Protein AF-A0A832J727-F1 (afdb_monomer)

Sequence (137 aa):
MVEQVLQQKEYVIKKDKIELPVYDITRDFNDALRKYDHLKEYIEKISKIVGMPEWYIELSREMRDIEYPNIIYPVGDPIFIHIYRLPGESLSYVAIEPQLTDKEKELLEKIQSKIVKFAVEWETKENMQDIYDQLVR

pLDDT: mean 81.98, std 20.33, range [33.88, 98.31]

Structure (mmCIF, N/CA/C/O backbone):
data_AF-A0A832J727-F1
#
_entry.id   AF-A0A832J727-F1
#
loop_
_atom_site.group_PDB
_atom_site.id
_atom_site.type_symbol
_atom_site.label_atom_id
_atom_site.label_alt_id
_atom_site.label_comp_id
_atom_site.label_asym_id
_at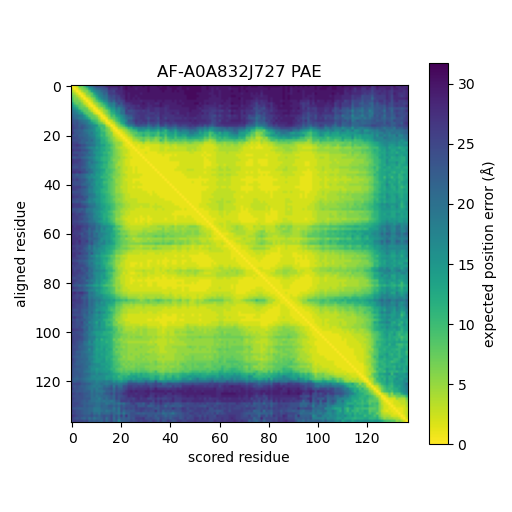om_site.label_entity_id
_atom_site.label_seq_id
_atom_site.pdbx_PDB_ins_code
_atom_site.Cartn_x
_atom_site.Cartn_y
_atom_site.Cartn_z
_atom_site.occupancy
_atom_site.B_iso_or_equiv
_atom_site.auth_seq_id
_atom_site.auth_comp_id
_atom_site.auth_asym_id
_atom_site.auth_atom_id
_atom_site.pdbx_PDB_model_num
ATOM 1 N N . MET A 1 1 ? 14.548 25.935 -49.560 1.00 34.62 1 MET A N 1
ATOM 2 C CA . MET A 1 1 ? 13.862 26.009 -48.251 1.00 34.62 1 MET A CA 1
ATOM 3 C C . MET A 1 1 ? 12.675 25.054 -48.330 1.00 34.62 1 MET A C 1
ATOM 5 O O . MET A 1 1 ? 11.641 25.459 -48.823 1.00 34.62 1 MET A O 1
ATOM 9 N N . VAL A 1 2 ? 12.890 23.737 -48.350 1.00 37.09 2 VAL A N 1
ATOM 10 C CA . VAL A 1 2 ? 13.021 22.791 -47.215 1.00 37.09 2 VAL A CA 1
ATOM 11 C C . VAL A 1 2 ? 11.836 22.847 -46.243 1.00 37.09 2 VAL A C 1
ATOM 13 O O . VAL A 1 2 ? 11.980 23.270 -45.106 1.00 37.09 2 VAL A O 1
ATOM 16 N N . GLU A 1 3 ? 10.675 22.389 -46.706 1.00 40.38 3 GLU A N 1
ATOM 17 C CA . GLU A 1 3 ? 9.624 21.827 -45.853 1.00 40.38 3 GLU A CA 1
ATOM 18 C C . GLU A 1 3 ? 9.562 20.329 -46.159 1.00 40.38 3 GLU A C 1
ATOM 20 O O . GLU A 1 3 ? 8.898 19.887 -47.094 1.00 40.38 3 GLU A O 1
ATOM 25 N N . GLN A 1 4 ? 10.334 19.537 -45.414 1.00 41.41 4 GLN A N 1
ATOM 26 C CA . GLN A 1 4 ? 10.077 18.106 -45.313 1.00 41.41 4 GLN A CA 1
ATOM 27 C C . GLN A 1 4 ? 9.231 17.890 -44.067 1.00 41.41 4 GLN A C 1
ATOM 29 O O . GLN A 1 4 ? 9.701 17.967 -42.935 1.00 41.41 4 GLN A O 1
ATOM 34 N N . VAL A 1 5 ? 7.945 17.685 -44.331 1.00 39.94 5 VAL A N 1
ATOM 35 C CA . VAL A 1 5 ? 6.918 17.265 -43.386 1.00 39.94 5 VAL A CA 1
ATOM 36 C C . VAL A 1 5 ? 7.377 15.969 -42.720 1.00 39.94 5 VAL A C 1
ATOM 38 O O . VAL A 1 5 ? 7.526 14.939 -43.378 1.00 39.94 5 VAL A O 1
ATOM 41 N N . LEU A 1 6 ? 7.614 16.035 -41.411 1.00 40.00 6 LEU A N 1
ATOM 42 C CA . LEU A 1 6 ? 7.825 14.875 -40.552 1.00 40.00 6 LEU A CA 1
ATOM 43 C C . LEU A 1 6 ? 6.552 14.019 -40.589 1.00 40.00 6 LEU A C 1
ATOM 45 O O . LEU A 1 6 ? 5.555 14.345 -39.948 1.00 40.00 6 LEU A O 1
ATOM 49 N N . GLN A 1 7 ? 6.566 12.933 -41.363 1.00 38.97 7 GLN A N 1
ATOM 50 C CA . GLN A 1 7 ? 5.558 11.882 -41.255 1.00 38.97 7 GLN A CA 1
ATOM 51 C C . GLN A 1 7 ? 5.689 11.238 -39.871 1.00 38.97 7 GLN A C 1
ATOM 53 O O . GLN A 1 7 ? 6.549 10.387 -39.650 1.00 38.97 7 GLN A O 1
ATOM 58 N N . GLN A 1 8 ? 4.830 11.643 -38.936 1.00 36.88 8 GLN A N 1
ATOM 59 C CA . GLN A 1 8 ? 4.608 10.900 -37.702 1.00 36.88 8 GLN A CA 1
ATOM 60 C C . GLN A 1 8 ? 4.065 9.517 -38.077 1.00 36.88 8 GLN A C 1
ATOM 62 O O . GLN A 1 8 ? 2.912 9.377 -38.481 1.00 36.88 8 GLN A O 1
ATOM 67 N N . LYS A 1 9 ? 4.906 8.484 -37.985 1.00 38.81 9 LYS A N 1
ATOM 68 C CA . LYS A 1 9 ? 4.439 7.099 -38.032 1.00 38.81 9 LYS A CA 1
ATOM 69 C C . LYS A 1 9 ? 3.624 6.845 -36.765 1.00 38.81 9 LYS A C 1
ATOM 71 O O . LYS A 1 9 ? 4.184 6.760 -35.675 1.00 38.81 9 LYS A O 1
ATOM 76 N N . GLU A 1 10 ? 2.306 6.728 -36.903 1.00 33.88 10 GLU A N 1
ATOM 77 C CA . GLU A 1 10 ? 1.458 6.149 -35.863 1.00 33.88 10 GLU A CA 1
ATOM 78 C C . GLU A 1 10 ? 1.897 4.700 -35.631 1.00 33.88 10 GLU A C 1
ATOM 80 O O . GLU A 1 10 ? 1.620 3.801 -36.428 1.00 33.88 10 GLU A O 1
ATOM 85 N N . TYR A 1 11 ? 2.590 4.456 -34.521 1.00 42.53 11 TYR A N 1
ATOM 86 C CA . TYR A 1 11 ? 2.777 3.107 -34.006 1.00 42.53 11 TYR A CA 1
ATOM 87 C C . TYR A 1 11 ? 1.453 2.646 -33.395 1.00 42.53 11 TYR A C 1
ATOM 89 O O . TYR A 1 11 ? 1.241 2.704 -32.186 1.00 42.53 11 TYR A O 1
ATOM 97 N N . VAL A 1 12 ? 0.533 2.191 -34.247 1.00 42.22 12 VAL A N 1
ATOM 98 C CA . VAL A 1 12 ? -0.644 1.450 -33.795 1.00 42.22 12 VAL A CA 1
ATOM 99 C C . VAL A 1 12 ? -0.147 0.083 -33.335 1.00 42.22 12 VAL A C 1
ATOM 101 O O . VAL A 1 12 ? -0.020 -0.851 -34.128 1.00 42.22 12 VAL A O 1
ATOM 104 N N . ILE A 1 13 ? 0.174 -0.039 -32.044 1.00 49.12 13 ILE A N 1
ATOM 105 C CA . ILE A 1 13 ? 0.295 -1.349 -31.402 1.00 49.12 13 ILE A CA 1
ATOM 106 C C . ILE A 1 13 ? -1.043 -2.040 -31.661 1.00 49.12 13 ILE A C 1
ATOM 108 O O . ILE A 1 13 ? -2.074 -1.596 -31.151 1.00 49.12 13 ILE A O 1
ATOM 112 N N . LYS A 1 14 ? -1.057 -3.077 -32.509 1.00 42.44 14 LYS A N 1
ATOM 113 C CA . LYS A 1 14 ? -2.262 -3.876 -32.746 1.00 42.44 14 LYS A CA 1
ATOM 114 C C . LYS A 1 14 ? -2.687 -4.452 -31.394 1.00 42.44 14 LYS A C 1
ATOM 116 O O . LYS A 1 14 ? -2.078 -5.404 -30.914 1.00 42.44 14 LYS A O 1
ATOM 121 N N . LYS A 1 15 ? -3.705 -3.843 -30.775 1.00 47.19 15 LYS A N 1
ATOM 122 C CA . LYS A 1 15 ? -4.274 -4.238 -29.473 1.00 47.19 15 LYS A CA 1
ATOM 123 C C . LYS A 1 15 ? -4.747 -5.694 -29.447 1.00 47.19 15 LYS A C 1
ATOM 125 O O . LYS A 1 15 ? -4.939 -6.244 -28.372 1.00 47.19 15 LYS A O 1
ATOM 130 N N . ASP A 1 16 ? -4.882 -6.324 -30.609 1.00 52.31 16 ASP A N 1
ATOM 131 C CA . ASP A 1 16 ? -5.498 -7.637 -30.789 1.00 52.31 16 ASP A CA 1
ATOM 132 C C . ASP A 1 16 ? -4.715 -8.822 -30.185 1.00 52.31 16 ASP A C 1
ATOM 134 O O . ASP A 1 16 ? -5.184 -9.952 -30.288 1.00 52.31 16 ASP A O 1
ATOM 138 N N . LYS A 1 17 ? -3.532 -8.620 -29.574 1.00 53.88 17 LYS A N 1
ATOM 139 C CA . LYS A 1 17 ? -2.721 -9.714 -28.989 1.00 53.88 17 LYS A CA 1
ATOM 140 C C . LYS A 1 17 ? -1.975 -9.383 -27.687 1.00 53.88 17 LYS A C 1
ATOM 142 O O . LYS A 1 17 ? -0.967 -10.020 -27.395 1.00 53.88 17 LYS A O 1
ATOM 147 N N . ILE A 1 18 ? -2.424 -8.402 -26.906 1.00 53.59 18 ILE A N 1
ATOM 148 C CA . ILE A 1 18 ? -1.891 -8.200 -25.548 1.00 53.59 18 ILE A CA 1
ATOM 149 C C . ILE A 1 18 ? -3.020 -8.497 -24.568 1.00 53.59 18 ILE A C 1
ATOM 151 O O . ILE A 1 18 ? -3.864 -7.643 -24.306 1.00 53.59 18 ILE A O 1
ATOM 155 N N . GLU A 1 19 ? -3.058 -9.729 -24.061 1.00 67.12 19 GLU A N 1
ATOM 156 C CA . GLU A 1 19 ? -3.888 -10.058 -22.905 1.00 67.12 19 GLU A CA 1
ATOM 157 C C . GLU A 1 19 ? -3.305 -9.322 -21.698 1.00 67.12 19 GLU A C 1
ATOM 159 O O . GLU A 1 19 ? -2.163 -9.561 -21.301 1.00 67.12 19 GLU A O 1
ATOM 164 N N . LEU A 1 20 ? -4.062 -8.365 -21.155 1.00 64.00 20 LEU A N 1
ATOM 165 C CA . LEU A 1 20 ? -3.678 -7.734 -19.900 1.00 64.00 20 LEU A CA 1
ATOM 166 C C . LEU A 1 20 ? -3.687 -8.804 -18.804 1.00 64.00 20 LEU A C 1
ATOM 168 O O . LEU A 1 20 ? -4.629 -9.602 -18.757 1.00 64.00 20 LEU A O 1
ATOM 172 N N . PRO A 1 21 ? -2.677 -8.827 -17.922 1.00 71.38 21 PRO A N 1
ATOM 173 C CA . PRO A 1 21 ? -2.691 -9.740 -16.795 1.00 71.38 21 PRO A CA 1
ATOM 174 C C . PRO A 1 21 ? -3.938 -9.470 -15.951 1.00 71.38 21 PRO A C 1
ATOM 176 O O . PRO A 1 21 ? -4.203 -8.336 -15.545 1.00 71.38 21 PRO A O 1
ATOM 179 N N . VAL A 1 22 ? -4.719 -10.520 -15.710 1.00 75.81 22 VAL A N 1
ATOM 180 C CA . VAL A 1 22 ? -5.787 -10.483 -14.714 1.00 75.81 22 VAL A CA 1
ATOM 181 C C . VAL A 1 22 ? -5.106 -10.604 -13.360 1.00 75.81 22 VAL A C 1
ATOM 183 O O . VAL A 1 22 ? -4.481 -11.622 -13.070 1.00 75.81 22 VAL A O 1
ATOM 186 N N . TYR A 1 23 ? -5.177 -9.543 -12.564 1.00 81.88 23 TYR A N 1
ATOM 187 C CA . TYR A 1 23 ? -4.641 -9.554 -11.211 1.00 81.88 23 TYR A CA 1
ATOM 188 C C . TYR A 1 23 ? -5.648 -10.201 -10.268 1.00 81.88 23 TYR A C 1
ATOM 190 O O . TYR A 1 23 ? -6.826 -9.836 -10.254 1.00 81.88 23 TYR A O 1
ATOM 198 N N . ASP A 1 24 ? -5.166 -11.150 -9.471 1.00 90.69 24 ASP A N 1
ATOM 199 C CA . ASP A 1 24 ? -5.951 -11.729 -8.391 1.00 90.69 24 ASP A CA 1
ATOM 200 C C . ASP A 1 24 ? -6.234 -10.677 -7.311 1.00 90.69 24 ASP A C 1
ATOM 202 O O . ASP A 1 24 ? -5.521 -9.682 -7.168 1.00 90.69 24 ASP A O 1
ATOM 206 N N . ILE A 1 25 ? -7.280 -10.911 -6.524 1.00 93.00 25 ILE A N 1
ATOM 207 C CA . ILE A 1 25 ? -7.582 -10.120 -5.333 1.00 93.00 25 ILE A CA 1
ATOM 208 C C . ILE A 1 25 ? -7.558 -11.067 -4.141 1.00 93.00 25 ILE A C 1
ATOM 210 O O . ILE A 1 25 ? -8.445 -11.915 -3.992 1.00 93.00 25 ILE A O 1
ATOM 214 N N . THR A 1 26 ? -6.553 -10.919 -3.278 1.00 94.56 26 THR A N 1
ATOM 215 C CA . THR A 1 26 ? -6.528 -11.634 -1.999 1.00 94.56 26 THR A CA 1
ATOM 216 C C . THR A 1 26 ? -7.657 -11.095 -1.121 1.00 94.56 26 THR A C 1
ATOM 218 O O . THR A 1 26 ? -7.682 -9.912 -0.797 1.00 94.56 26 THR A O 1
ATOM 221 N N . ARG A 1 27 ? -8.633 -11.947 -0.772 1.00 95.44 27 ARG A N 1
ATOM 222 C CA . ARG A 1 27 ? -9.873 -11.510 -0.098 1.00 95.44 27 ARG A CA 1
ATOM 223 C C . ARG A 1 27 ? -9.782 -11.497 1.427 1.00 95.44 27 ARG A C 1
ATOM 225 O O . ARG A 1 27 ? -10.487 -10.730 2.077 1.00 95.44 27 ARG A O 1
ATOM 232 N N . ASP A 1 28 ? -8.960 -12.364 2.002 1.00 97.38 28 ASP A N 1
ATOM 233 C CA . ASP A 1 28 ? -8.757 -12.406 3.446 1.00 97.38 28 ASP A CA 1
ATOM 234 C C . ASP A 1 28 ? -7.604 -11.483 3.849 1.00 97.38 28 ASP A C 1
ATOM 236 O O . ASP A 1 28 ? -6.534 -11.485 3.236 1.00 97.38 28 ASP A O 1
ATOM 240 N N . PHE A 1 29 ? -7.823 -10.686 4.892 1.00 97.12 29 PHE A N 1
ATOM 241 C CA . PHE A 1 29 ? -6.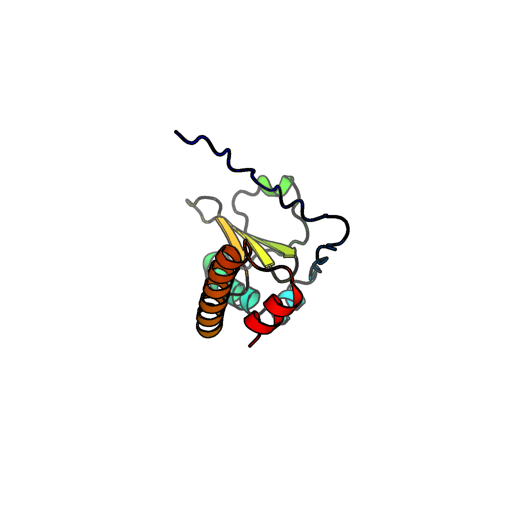835 -9.710 5.332 1.00 97.12 29 PHE A CA 1
ATOM 242 C C . PHE A 1 29 ? -5.585 -10.371 5.924 1.00 97.12 29 PHE A C 1
ATOM 244 O O . PHE A 1 29 ? -4.469 -9.925 5.668 1.00 97.12 29 PHE A O 1
ATOM 251 N N . ASN A 1 30 ? -5.740 -11.461 6.680 1.00 97.69 30 ASN A N 1
ATOM 252 C CA . ASN A 1 30 ? -4.600 -12.161 7.271 1.00 97.69 30 ASN A CA 1
ATOM 253 C C . ASN A 1 30 ? -3.780 -12.879 6.197 1.00 97.69 30 ASN A C 1
ATOM 255 O O . ASN A 1 30 ? -2.555 -12.937 6.295 1.00 97.69 30 ASN A O 1
ATOM 259 N N . ASP A 1 31 ? -4.430 -13.400 5.158 1.00 97.75 31 ASP A N 1
ATOM 260 C CA . ASP A 1 31 ? -3.746 -13.928 3.980 1.00 97.75 31 ASP A CA 1
ATOM 261 C C . ASP A 1 31 ? -2.931 -12.840 3.281 1.00 97.75 31 ASP A C 1
ATOM 263 O O . ASP A 1 31 ? -1.750 -13.054 3.006 1.00 97.75 31 ASP A O 1
ATOM 267 N N . ALA A 1 32 ? -3.512 -11.654 3.073 1.00 97.44 32 ALA A N 1
ATOM 268 C CA . ALA A 1 32 ? -2.804 -10.524 2.477 1.00 97.44 32 ALA A CA 1
ATOM 269 C C . ALA A 1 32 ? -1.585 -10.112 3.321 1.00 97.44 32 ALA A C 1
ATOM 271 O O . ALA A 1 32 ? -0.488 -9.972 2.787 1.00 97.44 32 ALA A O 1
ATOM 272 N N . LEU A 1 33 ? -1.734 -10.009 4.646 1.00 97.81 33 LEU A N 1
ATOM 273 C CA . LEU A 1 33 ? -0.635 -9.680 5.564 1.00 97.81 33 LEU A CA 1
ATOM 274 C C . LEU A 1 33 ? 0.483 -10.729 5.587 1.00 97.81 33 LEU A C 1
ATOM 276 O O . LE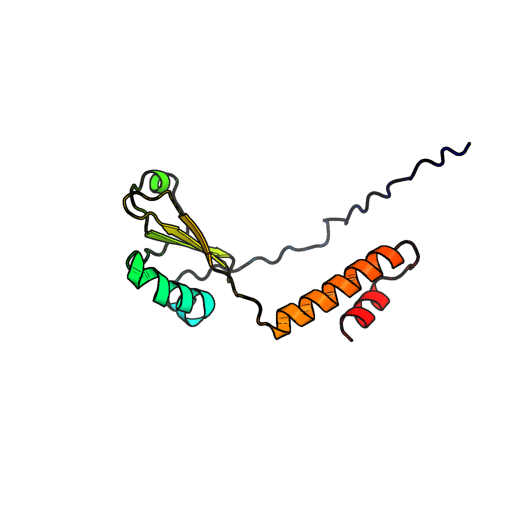U A 1 33 ? 1.638 -10.389 5.831 1.00 97.81 33 LEU A O 1
ATOM 280 N N . ARG A 1 34 ? 0.157 -12.008 5.367 1.00 97.94 34 ARG A N 1
ATOM 281 C CA . ARG A 1 34 ? 1.155 -13.086 5.270 1.00 97.94 34 ARG A CA 1
ATOM 282 C C . ARG A 1 34 ? 1.853 -13.122 3.915 1.00 97.94 34 ARG A C 1
ATOM 284 O O . ARG A 1 34 ? 3.002 -13.542 3.851 1.00 97.94 34 ARG A O 1
ATOM 291 N N . LYS A 1 35 ? 1.145 -12.745 2.849 1.00 97.06 35 LYS A N 1
ATOM 292 C CA . LYS A 1 35 ? 1.631 -12.798 1.465 1.00 97.06 35 LYS A CA 1
ATOM 293 C C . LYS A 1 35 ? 2.454 -11.565 1.083 1.00 97.06 35 LYS A C 1
ATOM 295 O O . LYS A 1 35 ? 3.325 -11.673 0.225 1.00 97.06 35 LYS A O 1
ATOM 300 N N . TYR A 1 36 ? 2.179 -10.416 1.699 1.00 97.62 36 TYR A N 1
ATOM 301 C CA . TYR A 1 36 ? 2.696 -9.117 1.272 1.00 97.62 36 TYR A CA 1
ATOM 302 C C . TYR A 1 36 ? 3.384 -8.362 2.409 1.00 97.62 36 TYR A C 1
ATOM 304 O O . TYR A 1 36 ? 2.737 -7.694 3.220 1.00 97.62 36 TYR A O 1
ATOM 312 N N . ASP A 1 37 ? 4.716 -8.419 2.424 1.00 97.25 37 ASP A N 1
ATOM 313 C CA . ASP A 1 37 ? 5.537 -7.780 3.458 1.00 97.25 37 ASP A CA 1
ATOM 314 C C . ASP A 1 37 ? 5.340 -6.258 3.508 1.00 97.25 37 ASP A C 1
ATOM 316 O O . ASP A 1 37 ? 5.202 -5.689 4.589 1.00 97.25 37 ASP A O 1
ATOM 320 N N . HI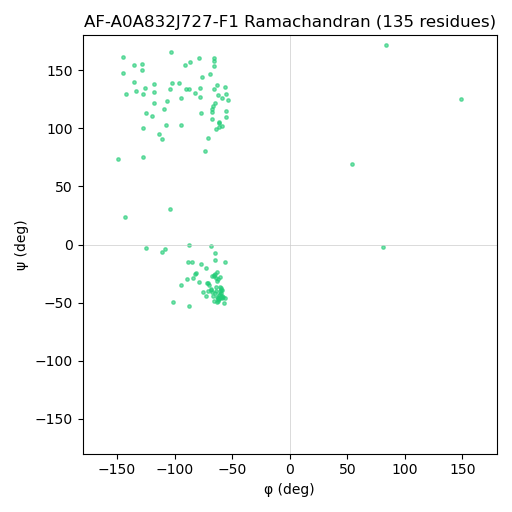S A 1 38 ? 5.227 -5.587 2.355 1.00 97.69 38 HIS A N 1
ATOM 321 C CA . HIS A 1 38 ? 5.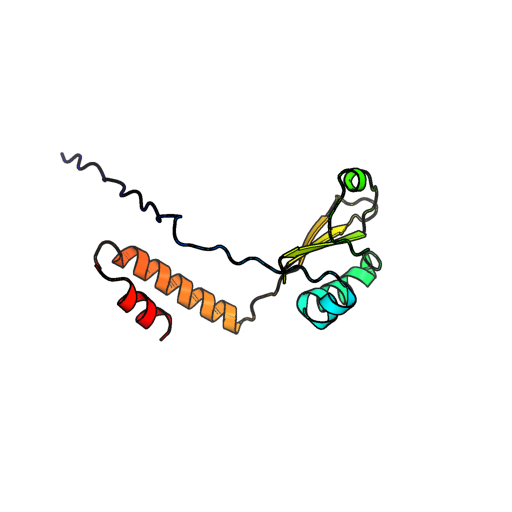012 -4.134 2.299 1.00 97.69 38 HIS A CA 1
ATOM 322 C C . HIS A 1 38 ? 3.671 -3.715 2.915 1.00 97.69 38 HIS A C 1
ATOM 324 O O . HIS A 1 38 ? 3.606 -2.685 3.587 1.00 97.69 38 HIS A O 1
ATOM 330 N N . LEU A 1 39 ? 2.613 -4.518 2.743 1.00 98.31 39 LEU A N 1
ATOM 331 C CA . LEU A 1 39 ? 1.328 -4.280 3.403 1.00 98.31 39 LEU A CA 1
ATOM 332 C C . LEU A 1 39 ? 1.470 -4.450 4.914 1.00 98.31 39 LEU A C 1
ATOM 334 O O . LEU A 1 39 ? 1.048 -3.582 5.677 1.00 98.31 39 LEU A O 1
ATOM 338 N N . LYS A 1 40 ? 2.090 -5.547 5.352 1.00 98.12 40 LYS A N 1
ATOM 339 C CA . LYS A 1 40 ? 2.303 -5.828 6.772 1.00 98.12 40 LYS A CA 1
ATOM 340 C C . LYS A 1 40 ? 3.081 -4.707 7.462 1.00 98.12 40 LYS A C 1
ATOM 342 O O . LYS A 1 40 ? 2.619 -4.175 8.471 1.00 98.12 40 LYS A O 1
ATOM 347 N N . GLU A 1 41 ? 4.214 -4.302 6.895 1.00 98.00 41 GLU A N 1
ATOM 348 C CA . GLU A 1 41 ? 5.034 -3.213 7.429 1.00 98.00 41 GLU A CA 1
ATOM 349 C C . GLU A 1 41 ? 4.274 -1.887 7.498 1.00 98.00 41 GLU A C 1
ATOM 351 O O . GLU A 1 41 ? 4.441 -1.118 8.451 1.00 98.00 41 GLU A O 1
ATOM 356 N N . TYR A 1 42 ? 3.447 -1.601 6.490 1.00 98.31 42 TYR A N 1
ATOM 357 C CA . TYR A 1 42 ? 2.610 -0.412 6.477 1.00 98.31 42 TYR A CA 1
ATOM 358 C C . TYR A 1 42 ? 1.595 -0.435 7.629 1.00 98.31 42 TYR A C 1
ATOM 360 O O . TYR A 1 42 ? 1.534 0.523 8.403 1.00 98.31 42 TYR A O 1
ATOM 368 N N . ILE A 1 43 ? 0.859 -1.541 7.801 1.00 98.19 43 ILE A N 1
ATOM 369 C CA . ILE A 1 43 ? -0.143 -1.716 8.866 1.00 98.19 43 ILE A CA 1
ATOM 370 C C . ILE A 1 43 ? 0.482 -1.587 10.257 1.00 98.19 43 ILE A C 1
ATOM 372 O O . ILE A 1 43 ? -0.048 -0.873 11.111 1.00 98.19 43 ILE A O 1
ATOM 376 N N . GLU A 1 44 ? 1.634 -2.217 10.491 1.00 98.00 44 GLU A N 1
ATOM 377 C CA . GLU A 1 44 ? 2.341 -2.166 11.779 1.00 98.00 44 GLU A CA 1
ATOM 378 C C . GLU A 1 44 ? 2.762 -0.742 12.183 1.00 98.00 44 GLU A C 1
ATOM 380 O O . GLU A 1 44 ? 2.902 -0.436 13.375 1.00 98.00 44 GLU A O 1
ATOM 385 N N . LYS A 1 45 ? 2.987 0.138 11.200 1.00 97.88 45 LYS A N 1
ATOM 386 C CA . LYS A 1 45 ? 3.349 1.544 11.418 1.00 97.88 45 LYS A CA 1
ATOM 387 C C . LYS A 1 45 ? 2.105 2.416 11.559 1.00 97.88 45 LYS A C 1
ATOM 389 O O . LYS A 1 45 ? 1.980 3.128 12.554 1.00 97.88 45 LYS A O 1
ATOM 394 N N . ILE A 1 46 ? 1.187 2.348 10.595 1.00 97.56 46 ILE A N 1
ATOM 395 C CA . ILE A 1 46 ? 0.045 3.267 10.514 1.00 97.56 46 ILE A CA 1
ATOM 396 C C . ILE A 1 46 ? -0.991 3.010 11.610 1.00 97.56 46 ILE A C 1
ATOM 398 O O . ILE A 1 46 ? -1.561 3.963 12.139 1.00 97.56 46 ILE A O 1
ATOM 402 N N . SER A 1 47 ? -1.178 1.754 12.033 1.00 97.12 47 SER A N 1
ATOM 403 C CA . SER A 1 47 ? -2.170 1.405 13.060 1.00 97.12 47 SER A CA 1
ATOM 404 C C . SER A 1 47 ? -1.893 2.047 14.421 1.00 97.12 47 SER A C 1
ATOM 406 O O . SER A 1 47 ? -2.814 2.270 15.201 1.00 97.12 47 SER A O 1
ATOM 408 N N . LYS A 1 48 ? -0.636 2.415 14.693 1.00 97.44 48 LYS A N 1
ATOM 409 C CA . LYS A 1 48 ? -0.233 3.152 15.902 1.00 97.44 48 LYS A CA 1
ATOM 410 C C . LYS A 1 48 ? -0.674 4.617 15.887 1.00 97.44 48 LYS A C 1
ATOM 412 O O . LYS A 1 48 ? -0.701 5.243 16.940 1.00 97.44 48 LYS A O 1
ATOM 417 N N . ILE A 1 49 ? -0.967 5.157 14.705 1.00 95.81 49 ILE A N 1
ATOM 418 C CA . ILE A 1 49 ? -1.325 6.562 14.486 1.00 95.81 49 ILE A CA 1
ATOM 419 C C . ILE A 1 49 ? -2.840 6.691 14.325 1.00 95.81 49 ILE A C 1
ATOM 421 O O . ILE A 1 49 ? -3.455 7.517 14.990 1.00 95.81 49 ILE A O 1
ATOM 425 N N . VAL A 1 50 ? -3.438 5.866 13.460 1.00 95.94 50 VAL A N 1
ATOM 426 C CA . VAL A 1 50 ? -4.856 5.988 13.070 1.00 95.94 50 VAL A CA 1
ATOM 427 C C . VAL A 1 50 ? -5.750 4.888 13.654 1.00 95.94 50 VAL A C 1
ATOM 429 O O . VAL A 1 50 ? -6.963 4.922 13.474 1.00 95.94 50 VAL A O 1
ATOM 432 N N . GLY A 1 51 ? -5.177 3.913 14.367 1.00 96.75 51 GLY A N 1
ATOM 433 C CA . GLY A 1 51 ? -5.869 2.688 14.777 1.00 96.75 51 GLY A CA 1
ATOM 434 C C . GLY A 1 51 ? -5.863 1.613 13.685 1.00 96.75 51 GLY A C 1
ATOM 435 O O . GLY A 1 51 ? -5.446 1.855 12.554 1.00 96.75 51 GLY A O 1
ATOM 436 N N . MET A 1 52 ? -6.310 0.401 14.020 1.00 97.62 52 MET A N 1
ATOM 437 C CA . MET A 1 52 ? -6.369 -0.712 13.063 1.00 97.62 52 MET A CA 1
ATOM 438 C C . MET A 1 52 ? -7.380 -0.410 11.941 1.00 97.62 52 MET A C 1
ATOM 440 O O . MET A 1 52 ? -8.548 -0.193 12.266 1.00 97.62 52 MET A O 1
ATOM 444 N N . PRO A 1 53 ? -6.965 -0.402 10.660 1.00 97.44 53 PRO A N 1
ATOM 445 C CA . PRO A 1 53 ? -7.877 -0.147 9.550 1.00 97.44 53 PRO A CA 1
ATOM 446 C C . PRO A 1 53 ? -8.876 -1.284 9.339 1.00 97.44 53 PRO A C 1
ATOM 448 O O . PRO A 1 53 ? -8.552 -2.460 9.517 1.00 97.44 53 PRO A O 1
ATOM 451 N N . GLU A 1 54 ? -10.080 -0.930 8.906 1.00 97.50 54 GLU A N 1
ATOM 452 C CA . GLU A 1 54 ? -11.094 -1.880 8.466 1.00 97.50 54 GLU A CA 1
ATOM 453 C C . GLU A 1 54 ? -10.785 -2.383 7.052 1.00 97.50 54 GLU A C 1
ATOM 455 O O . GLU A 1 54 ? -10.464 -1.605 6.151 1.00 97.50 54 GLU A O 1
ATOM 460 N N . TRP A 1 55 ? -10.901 -3.694 6.849 1.00 97.50 55 TRP A N 1
ATOM 461 C CA . TRP A 1 55 ? -10.618 -4.340 5.571 1.00 97.50 55 TRP A CA 1
ATOM 462 C C . TRP A 1 55 ? -11.885 -4.514 4.732 1.00 97.50 55 TRP A C 1
ATOM 464 O O . TRP A 1 55 ? -12.845 -5.149 5.172 1.00 97.50 55 TRP A O 1
ATOM 474 N N . TYR A 1 56 ? -11.852 -4.018 3.498 1.00 96.75 56 TYR A N 1
ATOM 475 C CA . TYR A 1 56 ? -12.936 -4.139 2.526 1.00 96.75 56 TYR A CA 1
ATOM 476 C C . TYR A 1 56 ? -12.415 -4.688 1.198 1.00 96.75 56 TYR A C 1
ATOM 478 O O . TYR A 1 56 ? -11.274 -4.451 0.824 1.00 96.75 56 TYR A O 1
ATOM 486 N N . ILE A 1 57 ? -13.262 -5.410 0.460 1.00 94.38 57 ILE A N 1
ATOM 487 C CA . ILE A 1 57 ? -12.935 -5.899 -0.896 1.00 94.38 57 ILE A CA 1
ATOM 488 C C . ILE A 1 57 ? -13.442 -4.957 -1.974 1.00 94.38 57 ILE A C 1
ATOM 490 O O . ILE A 1 57 ? -12.790 -4.763 -2.992 1.00 94.38 57 ILE A O 1
ATOM 494 N N . GLU A 1 58 ? -14.592 -4.347 -1.729 1.00 89.88 58 GLU A N 1
ATOM 495 C CA . GLU A 1 58 ? -15.201 -3.373 -2.617 1.00 89.88 58 GLU A CA 1
ATOM 496 C C . GLU A 1 58 ? -15.695 -2.207 -1.771 1.00 89.88 58 GLU A C 1
ATOM 498 O O . GLU A 1 58 ? -16.235 -2.399 -0.679 1.00 89.88 58 GLU A O 1
ATOM 503 N N . LEU A 1 59 ? -15.510 -0.993 -2.284 1.00 89.62 59 LEU A N 1
ATOM 504 C CA . LEU A 1 59 ? -16.057 0.204 -1.664 1.00 89.62 59 LEU A CA 1
ATOM 505 C C . LEU A 1 59 ? -17.472 0.459 -2.178 1.00 89.62 59 LEU A C 1
ATOM 507 O O . LEU A 1 59 ? -17.716 0.464 -3.388 1.00 89.62 59 LEU A O 1
ATOM 511 N N . SER A 1 60 ? -18.397 0.749 -1.264 1.00 89.25 60 SER A N 1
ATOM 512 C CA . SER A 1 60 ? -19.716 1.264 -1.628 1.00 89.25 60 SER A CA 1
ATOM 513 C C . SER A 1 60 ? -19.680 2.791 -1.756 1.00 89.25 60 SER A C 1
ATOM 515 O O . SER A 1 60 ? -18.829 3.474 -1.185 1.00 89.25 60 SER A O 1
ATOM 517 N N . ARG A 1 61 ? -20.627 3.366 -2.509 1.00 88.06 61 ARG A N 1
ATOM 518 C CA . ARG A 1 61 ? -20.729 4.832 -2.657 1.00 88.06 61 ARG A CA 1
ATOM 519 C C . ARG A 1 61 ? -21.043 5.541 -1.339 1.00 88.06 61 ARG A C 1
ATOM 521 O O . ARG A 1 61 ? -20.646 6.688 -1.173 1.00 88.06 61 ARG A O 1
ATOM 528 N N . GLU A 1 62 ? -21.729 4.854 -0.435 1.00 88.69 62 GLU A N 1
ATOM 529 C CA . GLU A 1 62 ? -22.158 5.356 0.875 1.00 88.69 62 GLU A CA 1
ATOM 530 C C . GLU A 1 62 ? -20.963 5.604 1.807 1.00 88.69 62 GLU A C 1
ATOM 532 O O . GLU A 1 62 ? -20.997 6.503 2.640 1.00 88.69 62 GLU A O 1
ATOM 537 N N . MET A 1 63 ? -19.853 4.882 1.610 1.00 90.44 63 MET A N 1
ATOM 538 C CA . MET A 1 63 ? -18.626 5.063 2.396 1.00 90.44 63 MET A CA 1
ATOM 539 C C . MET A 1 63 ? -17.970 6.435 2.198 1.00 90.44 63 MET A C 1
ATOM 541 O O . MET A 1 63 ? -17.105 6.819 2.982 1.00 90.44 63 MET A O 1
ATOM 545 N N . ARG A 1 64 ? -18.382 7.201 1.177 1.00 87.50 64 ARG A N 1
ATOM 546 C CA . ARG A 1 64 ? -17.935 8.587 0.982 1.00 87.50 64 ARG A CA 1
ATOM 547 C C . ARG A 1 64 ? -18.353 9.501 2.135 1.00 87.50 64 ARG A C 1
ATOM 549 O O . ARG A 1 64 ? -17.650 10.471 2.402 1.00 87.50 64 ARG A O 1
ATOM 556 N N . ASP A 1 65 ? -19.471 9.198 2.787 1.00 89.81 65 ASP A N 1
ATOM 557 C CA . ASP A 1 65 ? -20.048 10.048 3.830 1.00 89.81 65 ASP A CA 1
ATOM 558 C C . ASP A 1 65 ? -19.470 9.745 5.225 1.00 89.81 65 ASP A C 1
ATOM 560 O O . ASP A 1 65 ? -19.829 10.397 6.206 1.00 89.81 65 ASP A O 1
ATOM 564 N N . ILE A 1 66 ? -18.546 8.780 5.331 1.00 92.38 66 ILE A N 1
ATOM 565 C CA . ILE A 1 66 ? -17.831 8.482 6.574 1.00 92.38 66 ILE A CA 1
ATOM 566 C C . ILE A 1 66 ? -16.925 9.672 6.911 1.00 92.38 66 ILE A C 1
ATOM 568 O O . ILE A 1 66 ? -16.020 10.016 6.154 1.00 92.38 66 ILE A O 1
ATOM 572 N N . GLU A 1 67 ? -17.162 10.299 8.065 1.00 91.12 67 GLU A N 1
ATOM 573 C CA . GLU A 1 67 ? -16.452 11.520 8.468 1.00 91.12 67 GLU A CA 1
ATOM 574 C C . GLU A 1 67 ? -14.962 11.268 8.754 1.00 91.12 67 GLU A C 1
ATOM 576 O O . GLU A 1 67 ? -14.110 12.052 8.327 1.00 91.12 67 GLU A O 1
ATOM 581 N N . TYR A 1 68 ? -14.658 10.147 9.419 1.00 94.56 68 TYR A N 1
ATOM 582 C CA . TYR A 1 68 ? -13.309 9.696 9.776 1.00 94.56 68 TYR A CA 1
ATOM 583 C C . TYR A 1 68 ? -13.090 8.257 9.295 1.00 94.56 68 TYR A C 1
ATOM 585 O O . TYR A 1 68 ? -13.166 7.323 10.095 1.00 94.56 68 TYR A O 1
ATOM 593 N N . PRO A 1 69 ? -12.880 8.040 7.984 1.00 96.44 69 PRO A N 1
ATOM 594 C CA . PRO A 1 69 ? -12.602 6.705 7.485 1.00 96.44 69 PRO A CA 1
ATOM 595 C C . PRO A 1 69 ? -11.261 6.213 8.034 1.00 96.44 69 PRO A C 1
ATOM 597 O O . PRO A 1 69 ? -10.368 7.002 8.347 1.00 96.44 69 PRO A O 1
ATOM 600 N N . ASN A 1 70 ? -11.138 4.896 8.133 1.00 97.50 70 ASN A N 1
ATOM 601 C CA . ASN A 1 70 ? -9.896 4.174 8.377 1.00 97.50 70 ASN A CA 1
ATOM 602 C C . ASN A 1 70 ? -10.028 2.819 7.668 1.00 97.50 70 ASN A C 1
ATOM 604 O O . ASN A 1 70 ? -10.360 1.812 8.286 1.00 97.50 70 ASN A O 1
ATOM 608 N N . ILE A 1 71 ? -9.929 2.844 6.338 1.00 97.62 71 ILE A N 1
ATOM 609 C CA . ILE A 1 71 ? -10.381 1.772 5.443 1.00 97.62 71 ILE A CA 1
ATOM 610 C C . ILE A 1 71 ? -9.251 1.362 4.510 1.00 97.62 71 ILE A C 1
ATOM 612 O O . ILE A 1 71 ? -8.689 2.206 3.812 1.00 97.62 71 ILE A O 1
ATOM 616 N N . ILE A 1 72 ? -8.975 0.064 4.424 1.00 98.00 72 ILE A N 1
ATOM 617 C CA . ILE A 1 72 ? -8.047 -0.513 3.450 1.00 98.00 72 ILE A CA 1
ATOM 618 C C . ILE A 1 72 ? -8.775 -1.478 2.528 1.00 98.00 72 ILE A C 1
ATOM 620 O O . ILE A 1 72 ? -9.585 -2.287 2.975 1.00 98.00 72 ILE A O 1
ATOM 624 N N . TYR A 1 73 ? -8.453 -1.406 1.238 1.00 97.00 73 TYR A N 1
ATOM 625 C CA . TYR A 1 73 ? -8.964 -2.333 0.234 1.00 97.00 73 TYR A CA 1
ATOM 626 C C . TYR A 1 73 ? -7.920 -2.645 -0.850 1.00 97.00 73 TYR A C 1
ATOM 628 O O . TYR A 1 73 ? -7.090 -1.788 -1.178 1.00 97.00 73 TYR A O 1
ATOM 636 N N . PRO A 1 74 ? -7.927 -3.867 -1.412 1.00 96.69 74 PRO A N 1
ATOM 637 C CA . PRO A 1 74 ? -7.088 -4.236 -2.544 1.00 96.69 74 PRO A CA 1
ATOM 638 C C . PRO A 1 74 ? -7.639 -3.650 -3.850 1.00 96.69 74 PRO A C 1
ATOM 640 O O . PRO A 1 74 ? -8.849 -3.605 -4.061 1.00 96.69 74 PRO A O 1
ATOM 643 N N . VAL A 1 75 ? -6.747 -3.248 -4.758 1.00 93.81 75 VAL A N 1
ATOM 644 C CA . VAL A 1 75 ? -7.109 -2.844 -6.138 1.00 93.81 75 VAL A CA 1
ATOM 645 C C . VAL A 1 75 ? -6.611 -3.830 -7.199 1.00 93.81 75 VAL A C 1
ATOM 647 O O . VAL A 1 75 ? -6.950 -3.711 -8.373 1.00 93.81 75 VAL A O 1
ATOM 650 N N . GLY A 1 76 ? -5.829 -4.815 -6.768 1.00 92.56 76 GLY A N 1
ATOM 651 C CA . GLY A 1 76 ? -5.219 -5.859 -7.578 1.00 92.56 76 GLY A CA 1
ATOM 652 C C . GLY A 1 76 ? -3.903 -6.248 -6.929 1.00 92.56 76 GLY A C 1
ATOM 653 O O . GLY A 1 76 ? -3.078 -5.381 -6.650 1.00 92.56 76 GLY A O 1
ATOM 654 N N . ASP A 1 77 ? -3.717 -7.529 -6.640 1.00 92.81 77 ASP A N 1
ATOM 655 C CA . ASP A 1 77 ? -2.527 -8.027 -5.965 1.00 92.81 77 ASP A CA 1
ATOM 656 C C . ASP A 1 77 ? -1.248 -7.618 -6.731 1.00 92.81 77 ASP A C 1
ATOM 658 O O . ASP A 1 77 ? -1.165 -7.868 -7.936 1.00 92.81 77 ASP A O 1
ATOM 662 N N . PRO A 1 78 ? -0.226 -7.024 -6.079 1.00 95.00 78 PRO A N 1
ATOM 663 C CA . PRO A 1 78 ? -0.041 -6.837 -4.635 1.00 95.00 78 PRO A CA 1
ATOM 664 C C . PRO A 1 78 ? -0.315 -5.396 -4.126 1.00 95.00 78 PRO A C 1
ATOM 666 O O . PRO A 1 78 ? 0.349 -4.948 -3.192 1.00 95.00 78 PRO A O 1
ATOM 669 N N . ILE A 1 79 ? -1.218 -4.633 -4.746 1.00 96.69 79 ILE A N 1
ATOM 670 C CA . ILE A 1 79 ? -1.454 -3.202 -4.472 1.00 96.69 79 ILE A CA 1
ATOM 671 C C . ILE A 1 79 ? -2.730 -2.987 -3.643 1.00 96.69 79 ILE A C 1
ATOM 673 O O . ILE A 1 79 ? -3.806 -3.507 -3.959 1.00 96.69 79 ILE A O 1
ATOM 677 N N . PHE A 1 80 ? -2.621 -2.144 -2.612 1.00 97.62 80 PHE A N 1
ATOM 678 C CA . PHE A 1 80 ? -3.720 -1.775 -1.713 1.00 97.62 80 PHE A CA 1
ATOM 679 C C . PHE A 1 80 ? -3.851 -0.259 -1.596 1.00 97.62 80 PHE A C 1
ATOM 681 O O . PHE A 1 80 ? -2.874 0.468 -1.765 1.00 97.62 80 PHE A O 1
ATOM 688 N N . ILE A 1 81 ? -5.045 0.224 -1.263 1.00 97.94 81 ILE A N 1
ATOM 689 C CA . ILE A 1 81 ? -5.300 1.636 -0.981 1.00 97.94 81 ILE A CA 1
ATOM 690 C C . ILE A 1 81 ? -5.776 1.774 0.459 1.00 97.94 81 ILE A C 1
ATOM 692 O O . ILE A 1 81 ? -6.700 1.079 0.875 1.00 97.94 81 ILE A O 1
ATOM 696 N N . HIS A 1 82 ? -5.174 2.705 1.195 1.00 98.25 82 HIS A N 1
ATOM 697 C CA . HIS A 1 82 ? -5.635 3.132 2.509 1.00 98.25 82 HIS A CA 1
ATOM 698 C C . HIS A 1 82 ? -6.276 4.510 2.427 1.00 98.25 82 HIS A C 1
ATOM 700 O O . HIS A 1 82 ? -5.645 5.477 1.993 1.00 98.25 82 HIS A O 1
ATOM 706 N N . ILE A 1 83 ? -7.527 4.589 2.865 1.00 97.50 83 ILE A N 1
ATOM 707 C CA . ILE A 1 83 ? -8.281 5.825 3.006 1.00 97.50 83 ILE A CA 1
ATOM 708 C C . ILE A 1 83 ? -8.432 6.108 4.491 1.00 97.50 83 ILE A C 1
ATOM 710 O O . ILE A 1 83 ? -9.086 5.341 5.199 1.00 97.50 83 ILE A O 1
ATOM 714 N N . TYR A 1 84 ? -7.866 7.219 4.956 1.00 97.50 84 TYR A N 1
ATOM 715 C CA . TYR A 1 84 ? -8.057 7.637 6.339 1.00 97.50 84 TYR A CA 1
ATOM 716 C C . TYR A 1 84 ? -8.125 9.146 6.519 1.00 97.50 84 TYR A C 1
ATOM 718 O O . TYR A 1 84 ? -7.689 9.917 5.662 1.00 97.50 84 TYR A O 1
ATOM 726 N N . ARG A 1 85 ? -8.667 9.578 7.659 1.00 96.88 85 ARG A N 1
ATOM 727 C CA . ARG A 1 85 ? -8.682 10.990 8.044 1.00 96.88 85 ARG A CA 1
ATOM 728 C C . ARG A 1 85 ? -8.459 11.163 9.540 1.00 96.88 85 ARG A C 1
ATOM 730 O O . ARG A 1 85 ? -9.163 10.563 10.344 1.00 96.88 85 ARG A O 1
ATOM 737 N N . LEU A 1 86 ? -7.519 12.035 9.898 1.00 94.31 86 LEU A N 1
ATOM 738 C CA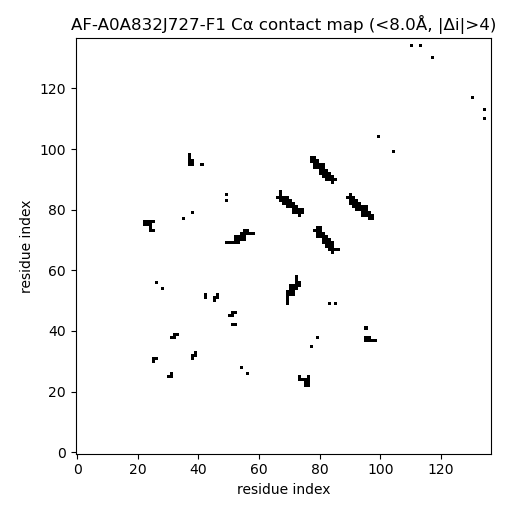 . LEU A 1 86 ? -7.298 12.461 11.279 1.00 94.31 86 LEU A CA 1
ATOM 739 C C . LEU A 1 86 ? -8.119 13.721 11.619 1.00 94.31 86 LEU A C 1
ATOM 741 O O . LEU A 1 86 ? -8.442 14.509 10.722 1.00 94.31 86 LEU A O 1
ATOM 745 N N . PRO A 1 87 ? -8.456 13.951 12.904 1.00 92.44 87 PRO A N 1
ATOM 746 C CA . PRO A 1 87 ? -9.113 15.179 13.345 1.00 92.44 87 PRO A CA 1
ATOM 747 C C . PRO A 1 87 ? -8.345 16.435 12.922 1.00 92.44 87 PRO A C 1
ATOM 749 O O . PRO A 1 87 ? -7.169 16.592 13.235 1.00 92.44 87 PRO A O 1
ATOM 752 N N . GLY A 1 88 ? -9.023 17.342 12.218 1.00 92.00 88 GLY A N 1
ATOM 753 C CA . GLY A 1 88 ? -8.422 18.583 11.717 1.00 92.00 88 GLY A CA 1
ATOM 754 C C . GLY A 1 88 ? -7.606 18.437 10.427 1.00 92.00 88 GLY A C 1
ATOM 755 O O . GLY A 1 88 ? -7.149 19.447 9.897 1.00 92.00 88 GLY A O 1
ATOM 756 N N . GLU A 1 89 ? -7.469 17.227 9.881 1.00 93.44 89 GLU A N 1
ATOM 757 C CA . GLU A 1 89 ? -6.763 16.978 8.624 1.00 93.44 89 GLU A CA 1
ATOM 758 C C . GLU A 1 89 ? -7.718 16.743 7.444 1.00 93.44 89 GLU A C 1
ATOM 760 O O . GLU A 1 89 ? -8.930 16.525 7.588 1.00 93.44 89 GLU A O 1
ATOM 765 N N . SER A 1 90 ? -7.155 16.817 6.237 1.00 94.19 90 SER A N 1
ATOM 766 C CA . SER A 1 90 ? -7.845 16.437 5.003 1.00 94.19 90 SER A CA 1
ATOM 767 C C . SER A 1 90 ? -7.850 14.919 4.823 1.00 94.19 90 SER A C 1
ATOM 769 O O . SER A 1 90 ? -7.051 14.198 5.418 1.00 94.19 90 SER A O 1
ATOM 771 N N . LEU A 1 91 ? -8.764 14.430 3.988 1.00 95.38 91 LEU A N 1
ATOM 772 C CA . LEU A 1 91 ? -8.847 13.016 3.641 1.00 95.38 91 LEU A CA 1
ATOM 773 C C . LEU A 1 91 ? -7.566 12.556 2.926 1.00 95.38 91 LEU A C 1
ATOM 775 O O . LEU A 1 91 ? -7.152 13.174 1.946 1.00 95.38 91 LEU A O 1
ATOM 779 N N . SER A 1 92 ? -6.965 11.469 3.405 1.00 96.75 92 SER A N 1
ATOM 780 C CA . SER A 1 92 ? -5.749 10.874 2.847 1.00 96.75 92 SER A CA 1
ATOM 781 C C . SER A 1 92 ? -6.068 9.635 2.018 1.00 96.75 92 SER A C 1
ATOM 783 O O . SER A 1 92 ? -6.877 8.807 2.427 1.00 96.75 92 SER A O 1
ATOM 785 N N . TYR A 1 93 ? -5.390 9.504 0.876 1.00 96.75 93 TYR A N 1
ATOM 786 C CA . TYR A 1 93 ? -5.403 8.320 0.017 1.00 96.75 93 TYR A CA 1
ATOM 787 C C . TYR A 1 93 ? -3.964 7.863 -0.182 1.00 96.75 93 TYR A C 1
ATOM 789 O O . TYR A 1 93 ? -3.169 8.573 -0.797 1.00 96.75 93 TYR A O 1
ATOM 797 N N . VAL A 1 94 ? -3.622 6.697 0.353 1.00 97.81 94 VAL A N 1
ATOM 798 C CA . VAL A 1 94 ? -2.257 6.169 0.311 1.00 97.81 94 VAL A CA 1
ATOM 799 C C . VAL A 1 94 ? -2.242 4.866 -0.469 1.00 97.81 94 VAL A C 1
ATOM 801 O O . VAL A 1 94 ? -2.930 3.917 -0.098 1.00 97.81 94 VAL A O 1
ATOM 804 N N . ALA A 1 95 ? -1.447 4.824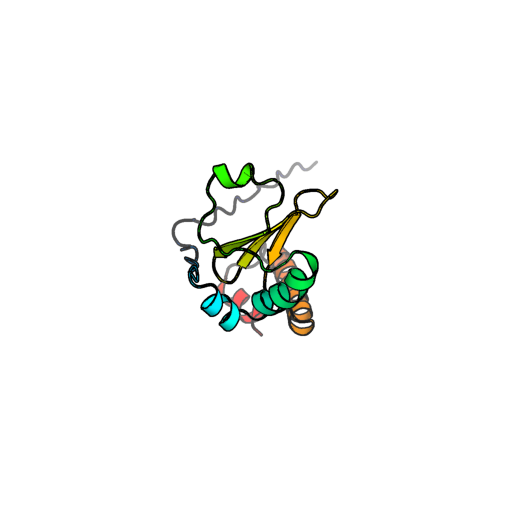 -1.536 1.00 98.06 95 ALA A N 1
ATOM 805 C CA . ALA A 1 95 ? -1.132 3.585 -2.231 1.00 98.06 95 ALA A CA 1
ATOM 806 C C . ALA A 1 95 ? -0.076 2.807 -1.438 1.00 98.06 95 ALA A C 1
ATOM 808 O O . ALA A 1 95 ? 0.972 3.346 -1.079 1.00 98.06 95 ALA A O 1
ATOM 809 N N . ILE A 1 96 ? -0.374 1.546 -1.148 1.00 98.19 96 ILE A N 1
ATOM 810 C CA . ILE A 1 96 ? 0.509 0.617 -0.453 1.00 98.19 96 ILE A CA 1
ATOM 811 C C . ILE A 1 96 ? 0.999 -0.384 -1.492 1.00 98.19 96 ILE A C 1
ATOM 813 O O . ILE A 1 96 ? 0.272 -1.294 -1.898 1.00 98.19 96 ILE A O 1
ATOM 817 N N . GLU A 1 97 ? 2.237 -0.196 -1.927 1.00 96.69 97 GLU A N 1
ATOM 818 C CA . GLU A 1 97 ? 2.860 -0.972 -2.994 1.00 96.69 97 GLU A CA 1
ATOM 819 C C . GLU A 1 97 ? 4.290 -1.392 -2.617 1.00 96.69 97 GLU A C 1
ATOM 821 O O . GLU A 1 97 ? 4.934 -0.717 -1.797 1.00 96.69 97 GLU A O 1
ATOM 826 N N . PRO A 1 98 ? 4.804 -2.493 -3.195 1.00 95.56 98 PRO A N 1
ATOM 827 C CA . PRO A 1 98 ? 6.189 -2.897 -3.000 1.00 95.56 98 PRO A CA 1
ATOM 828 C C . PRO A 1 98 ? 7.151 -1.778 -3.398 1.00 95.56 98 PRO A C 1
ATOM 830 O O . PRO A 1 98 ? 6.997 -1.150 -4.444 1.00 95.56 98 PRO A O 1
ATOM 833 N N . GLN A 1 99 ? 8.163 -1.543 -2.569 1.00 92.19 99 GLN A N 1
ATOM 834 C CA . GLN A 1 99 ? 9.195 -0.551 -2.849 1.00 92.19 99 GLN A CA 1
ATOM 835 C C . GLN A 1 99 ? 10.408 -1.226 -3.477 1.00 92.19 99 GLN A C 1
ATOM 837 O O . GLN A 1 99 ? 10.832 -2.290 -3.028 1.00 92.19 99 GLN A O 1
ATOM 842 N N . LEU A 1 100 ? 10.993 -0.581 -4.486 1.00 93.00 100 LEU A N 1
ATOM 843 C CA . LEU A 1 100 ? 12.239 -1.057 -5.075 1.00 93.00 100 LEU A CA 1
ATOM 844 C C . LEU A 1 100 ? 13.373 -0.956 -4.054 1.00 93.00 100 LEU A C 1
ATOM 846 O O . LEU A 1 100 ? 13.577 0.089 -3.424 1.00 93.00 100 LEU A O 1
ATOM 850 N N . THR A 1 101 ? 14.156 -2.022 -3.948 1.00 93.81 101 THR A N 1
ATOM 851 C CA . THR A 1 101 ? 15.445 -1.991 -3.257 1.00 93.81 101 THR A CA 1
ATOM 852 C C . THR A 1 101 ? 16.427 -1.093 -4.005 1.00 93.81 101 THR A C 1
ATOM 854 O O . THR A 1 101 ? 16.277 -0.839 -5.200 1.00 93.81 101 THR A O 1
ATOM 857 N N . ASP A 1 102 ? 17.481 -0.632 -3.334 1.00 94.12 102 ASP A N 1
ATOM 858 C CA . ASP A 1 102 ? 18.479 0.233 -3.979 1.00 94.12 102 ASP A CA 1
ATOM 859 C C . ASP A 1 102 ? 19.155 -0.459 -5.172 1.00 94.12 102 ASP A C 1
ATOM 861 O O . ASP A 1 102 ? 19.339 0.144 -6.227 1.00 94.12 102 ASP A O 1
ATOM 865 N N . LYS A 1 103 ? 19.390 -1.773 -5.070 1.00 94.69 103 LYS A N 1
ATOM 866 C CA . LYS A 1 103 ? 19.891 -2.588 -6.182 1.00 94.69 103 LYS A CA 1
ATOM 867 C C . LYS A 1 103 ? 18.908 -2.655 -7.358 1.00 94.69 103 LYS A C 1
ATOM 869 O O . LYS A 1 103 ? 19.331 -2.633 -8.513 1.00 94.69 103 LYS A O 1
ATOM 874 N N . GLU A 1 104 ? 17.608 -2.763 -7.093 1.00 94.00 104 GLU A N 1
ATOM 875 C CA . GLU A 1 104 ? 16.585 -2.759 -8.146 1.00 94.00 104 GLU A CA 1
ATOM 876 C C . GLU A 1 104 ? 16.411 -1.375 -8.771 1.00 94.00 104 GLU A C 1
ATOM 878 O O . GLU A 1 104 ? 16.189 -1.294 -9.976 1.00 94.00 104 GLU A O 1
ATOM 883 N N . LYS A 1 105 ? 16.578 -0.293 -8.002 1.00 94.94 105 LYS A N 1
ATOM 884 C CA . LYS A 1 105 ? 16.614 1.075 -8.540 1.00 94.94 105 LYS A CA 1
ATOM 885 C C . LYS A 1 105 ? 17.789 1.255 -9.499 1.00 94.94 105 LYS A C 1
ATOM 887 O O . LYS A 1 105 ? 17.584 1.706 -10.621 1.00 94.94 105 LYS A O 1
ATOM 892 N N . GLU A 1 106 ? 18.988 0.811 -9.118 1.00 94.62 106 GLU A N 1
ATOM 893 C CA . GLU A 1 106 ? 20.156 0.827 -10.013 1.00 94.62 106 GLU A CA 1
ATOM 894 C C . GLU A 1 106 ? 19.917 0.011 -11.293 1.00 94.62 106 GLU A C 1
ATOM 896 O O . GLU A 1 106 ? 20.348 0.390 -12.386 1.00 94.62 106 GLU A O 1
ATOM 901 N N . LEU A 1 107 ? 19.246 -1.140 -11.178 1.00 94.31 107 LEU A N 1
ATOM 902 C CA . LEU A 1 107 ? 18.884 -1.953 -12.336 1.00 94.31 107 LEU A CA 1
ATOM 903 C C . LEU A 1 107 ? 17.854 -1.240 -13.221 1.00 94.31 107 LEU A C 1
ATOM 905 O O . LEU A 1 107 ? 18.013 -1.223 -14.442 1.00 94.31 107 LEU A O 1
ATOM 909 N N . LEU A 1 108 ? 16.831 -0.631 -12.620 1.00 93.69 108 LEU A N 1
ATOM 910 C CA . LEU A 1 108 ? 15.808 0.131 -13.326 1.00 93.69 108 LEU A CA 1
ATOM 911 C C . LEU A 1 108 ? 16.433 1.282 -14.118 1.00 93.69 108 LEU A C 1
ATOM 913 O O . LEU A 1 108 ? 16.132 1.426 -15.300 1.00 93.69 108 LEU A O 1
ATOM 917 N N . GLU A 1 109 ? 17.350 2.043 -13.522 1.00 94.56 109 GLU A N 1
ATOM 918 C CA . GLU A 1 109 ? 18.061 3.133 -14.201 1.00 94.56 109 GLU A CA 1
ATOM 919 C C . GLU A 1 109 ? 18.859 2.638 -15.416 1.00 94.56 109 GLU A C 1
ATOM 921 O O . GLU A 1 109 ? 18.831 3.252 -16.490 1.00 94.56 109 GLU A O 1
ATOM 926 N N . LYS A 1 110 ? 19.536 1.487 -15.290 1.00 93.62 110 LYS A N 1
ATOM 927 C CA . LYS A 1 110 ? 20.253 0.855 -16.411 1.00 93.62 110 LYS A CA 1
ATOM 928 C C . LYS A 1 110 ? 19.292 0.438 -17.521 1.00 93.62 110 LYS A C 1
ATOM 930 O O . LYS A 1 110 ? 19.572 0.699 -18.691 1.00 93.62 110 LYS A O 1
ATOM 935 N N . ILE A 1 111 ? 18.167 -0.188 -17.170 1.00 93.00 111 ILE A N 1
ATOM 936 C CA . ILE A 1 111 ? 17.138 -0.604 -18.132 1.00 93.00 111 ILE A CA 1
ATOM 937 C C . ILE A 1 111 ? 16.555 0.619 -18.842 1.00 93.00 111 ILE A C 1
ATOM 939 O O . ILE A 1 111 ? 16.512 0.636 -20.069 1.00 93.00 111 ILE A O 1
ATOM 943 N N . GLN A 1 112 ? 16.175 1.663 -18.107 1.00 91.25 112 GLN A N 1
ATOM 944 C CA . GLN A 1 112 ? 15.643 2.906 -18.670 1.00 91.25 112 GLN A CA 1
ATOM 945 C C . GLN A 1 112 ? 16.641 3.565 -19.626 1.00 91.25 112 GLN A C 1
ATOM 947 O O . GLN A 1 112 ? 16.276 3.937 -20.740 1.00 91.25 112 GLN A O 1
ATOM 952 N N . SER A 1 113 ? 17.916 3.630 -19.241 1.00 88.50 113 SER A N 1
ATOM 953 C CA . SER A 1 113 ? 18.983 4.161 -20.097 1.00 88.50 113 SER A CA 1
ATOM 954 C C . SER A 1 113 ? 19.129 3.358 -21.391 1.00 88.50 113 SER A C 1
ATOM 956 O O . SER A 1 113 ? 19.246 3.938 -22.474 1.00 88.50 113 SER A O 1
ATOM 958 N N . LYS A 1 114 ? 19.075 2.020 -21.306 1.00 87.94 114 LYS A N 1
ATOM 959 C CA . LYS A 1 114 ? 19.065 1.155 -22.490 1.00 87.94 114 LYS A CA 1
ATOM 960 C C . LYS A 1 114 ? 17.817 1.414 -23.343 1.00 87.94 114 LYS A C 1
ATOM 962 O O . LYS A 1 114 ? 17.969 1.583 -24.544 1.00 87.94 114 LYS A O 1
ATOM 967 N N . ILE A 1 115 ? 16.617 1.502 -22.758 1.00 87.12 115 ILE A N 1
ATOM 968 C CA . ILE A 1 115 ? 15.362 1.785 -23.483 1.00 87.12 115 ILE A CA 1
ATOM 969 C C . ILE A 1 115 ? 15.461 3.099 -24.262 1.00 87.12 115 ILE A C 1
ATOM 971 O O . ILE A 1 115 ? 15.122 3.120 -25.439 1.00 87.12 115 ILE A O 1
ATOM 975 N N . VAL A 1 116 ? 15.964 4.175 -23.648 1.00 85.38 116 VAL A N 1
ATOM 976 C CA . VAL A 1 116 ? 16.149 5.469 -24.330 1.00 85.38 116 VAL A CA 1
ATOM 977 C C . VAL A 1 116 ? 17.125 5.335 -25.496 1.00 85.38 116 VAL A C 1
ATOM 979 O O . VAL A 1 116 ? 16.823 5.777 -26.603 1.00 85.38 116 VAL A O 1
ATOM 982 N N . LYS A 1 117 ? 18.269 4.674 -25.281 1.00 77.44 117 LYS A N 1
ATOM 983 C CA . LYS A 1 117 ? 19.237 4.401 -26.351 1.00 77.44 117 LYS A CA 1
ATOM 984 C C . LYS A 1 117 ? 18.597 3.604 -27.493 1.00 77.44 117 LYS A C 1
ATOM 986 O O . LYS A 1 117 ? 18.761 3.962 -28.654 1.00 77.44 117 LYS A O 1
ATOM 991 N N . PHE A 1 118 ? 17.836 2.562 -27.167 1.00 74.12 118 PHE A N 1
ATOM 992 C CA . PHE A 1 118 ? 17.128 1.757 -28.155 1.00 74.12 118 PHE A CA 1
ATOM 993 C C . PHE A 1 118 ? 16.060 2.550 -28.891 1.00 74.12 118 PHE A C 1
ATOM 995 O O . PHE A 1 118 ? 15.970 2.396 -30.097 1.00 74.12 118 PHE A O 1
ATOM 1002 N N . ALA A 1 119 ? 15.284 3.403 -28.223 1.00 76.62 119 ALA A N 1
ATOM 1003 C CA . ALA A 1 119 ? 14.264 4.226 -28.870 1.00 76.62 119 ALA A CA 1
ATOM 1004 C C . ALA A 1 119 ? 14.874 5.159 -29.931 1.00 76.62 119 ALA A C 1
ATOM 1006 O O . ALA A 1 119 ? 14.301 5.318 -31.004 1.00 76.62 119 ALA A O 1
ATOM 1007 N N . VAL A 1 120 ? 16.065 5.704 -29.664 1.00 70.44 120 VAL A N 1
ATOM 1008 C CA . VAL A 1 120 ? 16.832 6.500 -30.638 1.00 70.44 120 VAL A CA 1
ATOM 1009 C C . VAL A 1 120 ? 17.352 5.630 -31.790 1.00 70.44 120 VAL A C 1
ATOM 1011 O O . VAL A 1 120 ? 17.318 6.045 -32.943 1.00 70.44 120 VAL A O 1
ATOM 1014 N N . GLU A 1 121 ? 17.801 4.404 -31.509 1.00 64.50 121 GLU A N 1
ATOM 1015 C CA . GLU A 1 121 ? 18.257 3.455 -32.536 1.00 64.50 121 GLU A CA 1
ATOM 1016 C C . GLU A 1 121 ? 17.103 2.768 -33.301 1.00 64.50 121 GLU A C 1
ATOM 1018 O O . GLU A 1 121 ? 17.332 2.207 -34.374 1.00 64.50 121 GLU A O 1
ATOM 1023 N N . TRP A 1 122 ? 15.866 2.797 -32.791 1.00 53.50 122 TRP A N 1
ATOM 1024 C CA . TRP A 1 122 ? 14.702 2.093 -33.351 1.00 53.50 122 TRP A CA 1
ATOM 1025 C C . TRP A 1 122 ? 14.305 2.641 -34.723 1.00 53.50 122 TRP A C 1
ATOM 1027 O O . TRP A 1 122 ? 13.816 1.898 -35.569 1.00 53.50 122 TRP A O 1
ATOM 1037 N N . GLU A 1 123 ? 14.606 3.907 -35.015 1.00 53.72 123 GLU A N 1
ATOM 1038 C CA . GLU A 1 123 ? 14.460 4.447 -36.372 1.00 53.72 123 GLU A CA 1
ATOM 1039 C C . GLU A 1 123 ? 15.410 3.785 -37.398 1.00 53.72 123 GLU A C 1
ATOM 1041 O O . GLU A 1 123 ? 15.255 4.005 -38.598 1.00 53.72 123 GLU A O 1
ATOM 1046 N N . THR A 1 124 ? 16.350 2.929 -36.962 1.00 51.75 124 THR A N 1
ATOM 1047 C CA . THR A 1 124 ? 17.392 2.318 -37.812 1.00 51.75 124 THR A CA 1
ATOM 1048 C C . THR A 1 124 ? 17.477 0.784 -37.795 1.00 51.75 124 THR A C 1
ATOM 1050 O O . THR A 1 124 ? 18.288 0.237 -38.543 1.00 51.75 124 THR A O 1
ATOM 1053 N N . LYS A 1 125 ? 16.679 0.054 -36.995 1.00 53.00 125 LYS A N 1
ATOM 1054 C CA . LYS A 1 125 ? 16.799 -1.418 -36.853 1.00 53.00 125 LYS A CA 1
ATOM 1055 C C . LYS A 1 125 ? 15.486 -2.162 -37.128 1.00 53.00 125 LYS A C 1
ATOM 1057 O O . LYS A 1 125 ? 14.434 -1.781 -36.632 1.00 53.00 125 LYS A O 1
ATOM 1062 N N . GLU A 1 126 ? 15.568 -3.251 -37.901 1.00 55.06 126 GLU A N 1
ATOM 1063 C CA . GLU A 1 126 ? 14.401 -3.975 -38.441 1.00 55.06 126 GLU A CA 1
ATOM 1064 C C . GLU A 1 126 ? 13.816 -5.079 -37.534 1.00 55.06 126 GLU A C 1
ATOM 1066 O O . GLU A 1 126 ? 12.698 -5.514 -37.805 1.00 55.06 126 GLU A O 1
ATOM 1071 N N . ASN A 1 127 ? 14.499 -5.557 -36.478 1.00 57.50 127 ASN A N 1
ATOM 1072 C CA . ASN A 1 127 ? 14.075 -6.792 -35.792 1.00 57.50 127 ASN A CA 1
ATOM 1073 C C . ASN A 1 127 ? 14.045 -6.722 -34.251 1.00 57.50 127 ASN A C 1
ATOM 1075 O O . ASN A 1 127 ? 14.997 -6.288 -33.610 1.00 57.50 127 ASN A O 1
ATOM 1079 N N . MET A 1 128 ? 12.937 -7.187 -33.659 1.00 54.16 128 MET A N 1
ATOM 1080 C CA . MET A 1 128 ? 12.603 -7.027 -32.233 1.00 54.16 128 MET A CA 1
ATOM 1081 C C . MET A 1 128 ? 13.301 -8.048 -31.312 1.00 54.16 128 MET A C 1
ATOM 1083 O O . MET A 1 128 ? 13.509 -7.774 -30.132 1.00 54.16 128 MET A O 1
ATOM 1087 N N . GLN A 1 129 ? 13.685 -9.217 -31.839 1.00 59.50 129 GLN A N 1
ATOM 1088 C CA . GLN A 1 129 ? 14.295 -10.301 -31.055 1.00 59.50 129 GLN A CA 1
ATOM 1089 C C . GLN A 1 129 ? 15.725 -9.960 -30.600 1.00 59.50 129 GLN A C 1
ATOM 1091 O O . GLN A 1 129 ? 16.078 -10.189 -29.445 1.00 59.50 129 GLN A O 1
ATOM 1096 N N . ASP A 1 130 ? 16.511 -9.316 -31.468 1.00 59.75 130 ASP A N 1
ATOM 1097 C CA . ASP A 1 130 ? 17.880 -8.878 -31.159 1.00 59.75 130 ASP A CA 1
ATOM 1098 C C . ASP A 1 130 ? 17.914 -7.811 -30.051 1.00 59.75 130 ASP A C 1
ATOM 1100 O O . ASP A 1 130 ? 18.909 -7.658 -29.340 1.00 59.75 130 ASP A O 1
ATOM 1104 N N . ILE A 1 131 ? 16.812 -7.070 -29.889 1.00 58.03 131 ILE A N 1
ATOM 1105 C CA . ILE A 1 131 ? 16.655 -6.029 -28.867 1.00 58.03 131 ILE A CA 1
ATOM 1106 C C . ILE A 1 131 ? 16.494 -6.667 -27.483 1.00 58.03 131 ILE A C 1
ATOM 1108 O O . ILE A 1 131 ? 17.136 -6.237 -26.523 1.00 58.03 131 ILE A O 1
ATOM 1112 N N . TYR A 1 132 ? 15.668 -7.712 -27.378 1.00 61.00 132 TYR A N 1
ATOM 1113 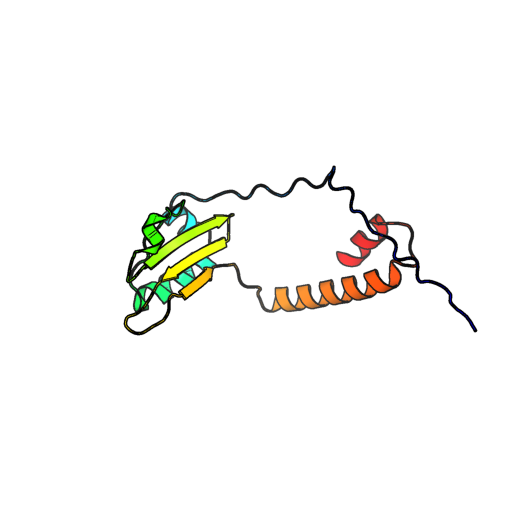C CA . TYR A 1 132 ? 15.423 -8.405 -26.113 1.00 61.00 132 TYR A CA 1
ATOM 1114 C C . TYR A 1 132 ? 16.714 -9.020 -25.548 1.00 61.00 132 TYR A C 1
ATOM 1116 O O . TYR A 1 132 ? 17.045 -8.818 -24.377 1.00 61.00 132 TYR A O 1
ATOM 1124 N N . ASP A 1 133 ? 17.512 -9.659 -26.405 1.00 67.12 133 ASP A N 1
ATOM 1125 C CA . ASP A 1 133 ? 18.762 -10.315 -26.008 1.00 67.12 133 ASP A CA 1
ATOM 1126 C C . ASP A 1 133 ? 19.844 -9.331 -25.514 1.00 67.12 133 ASP A C 1
ATOM 1128 O O . ASP A 1 133 ? 20.685 -9.692 -24.686 1.00 67.12 133 ASP A O 1
ATOM 1132 N N . GLN A 1 134 ? 19.825 -8.069 -25.965 1.00 62.06 134 GLN A N 1
ATOM 1133 C CA . GLN A 1 134 ? 20.740 -7.022 -25.483 1.00 62.06 134 GLN A CA 1
ATOM 1134 C C . GLN A 1 134 ? 20.285 -6.360 -24.175 1.00 62.06 134 GLN A C 1
ATOM 1136 O O . GLN A 1 134 ? 21.105 -5.806 -23.432 1.00 62.06 134 GLN A O 1
ATOM 1141 N N . LEU A 1 135 ? 18.984 -6.374 -23.883 1.00 57.34 135 LEU A N 1
ATOM 1142 C CA . LEU A 1 135 ? 18.443 -5.803 -22.651 1.00 57.34 135 LEU A CA 1
ATOM 1143 C C . LEU A 1 135 ? 18.717 -6.704 -21.444 1.00 57.34 135 LEU A C 1
ATOM 1145 O O . LEU A 1 135 ? 19.094 -6.182 -20.393 1.00 57.34 135 LEU A O 1
ATOM 1149 N N . VAL A 1 136 ? 18.584 -8.022 -21.621 1.00 60.56 136 VAL A N 1
ATOM 1150 C CA . VAL A 1 136 ? 18.649 -9.029 -20.545 1.00 60.56 136 VAL A CA 1
ATOM 1151 C C . VAL A 1 136 ? 20.086 -9.482 -20.208 1.00 60.56 136 VAL A C 1
ATOM 1153 O O . VAL A 1 136 ? 20.306 -10.053 -19.141 1.00 60.56 136 VAL A O 1
ATOM 1156 N N . ARG A 1 137 ? 21.076 -9.193 -21.065 1.00 50.34 137 ARG A N 1
ATOM 1157 C CA . ARG A 1 137 ? 22.517 -9.342 -20.764 1.00 50.34 137 ARG A CA 1
ATOM 1158 C C . ARG A 1 137 ? 23.103 -8.122 -20.052 1.00 50.34 137 ARG A C 1
ATOM 1160 O O . ARG A 1 137 ? 23.980 -8.344 -19.193 1.00 50.34 137 ARG A O 1
#

Foldseek 3Di:
DDDDDPPPPPPPPPPPPDDDDDFDFDQDPVVLCVVDVLVVVVQ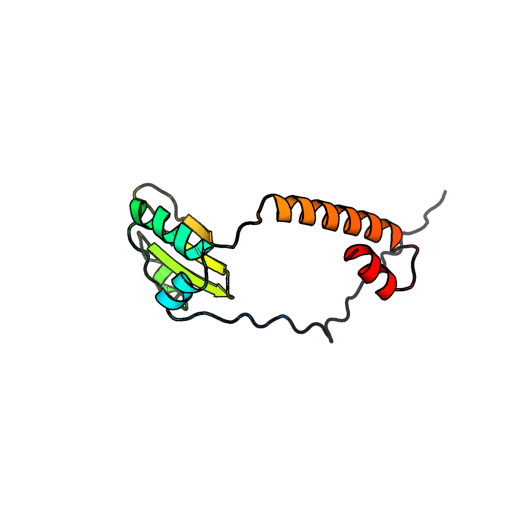VPCCVPLNRADEDADDDPVCVPVPFHAHKYDPGPPKIWTWGDDVPDDIDIDIRDDDDDPVRVVLVVVLVVLVVVVVVCVVPDDDDVVSVVVSVD

Secondary structure (DSSP, 8-state):
--------------GGG----------SHHHHHHH-HHHHHHHHHHHHHH-SPEE-SS--GGGGG-SS-EEEEEEETTEEEEEE--TTSPPEEEEE-PPPPHHHHHHHHHHHHHHHHHHHHGGG---SHHHHHHHH-

Solvent-accessible surface area (backbone atoms only — not comparable to full-atom values): 8685 Å² total; per-residue (Å²): 138,89,83,80,79,80,78,79,76,77,81,72,74,72,72,89,76,64,82,73,83,81,62,56,69,77,81,49,67,68,58,40,44,72,74,30,64,56,55,35,57,46,50,72,54,48,30,78,76,76,43,80,61,45,83,42,78,72,86,61,81,70,64,73,73,50,88,63,42,46,38,32,33,58,83,30,61,84,33,32,41,38,36,36,36,55,94,96,54,69,83,42,80,43,82,44,55,80,76,77,49,72,70,52,47,56,50,49,54,52,50,51,53,49,51,55,54,45,60,69,46,51,86,75,59,95,65,73,67,69,53,54,62,63,72,79,105

Radius of gyration: 22.42 Å; Cα contacts (8 Å, |Δi|>4): 116; chains: 1; bounding box: 45×40×64 Å

Mean predicted aligned error: 11.13 Å